Protein AF-A0ABD1U4A5-F1 (afdb_monomer_lite)

Radius of gyration: 20.74 Å; chains: 1; bounding box: 47×26×75 Å

Sequence (125 aa):
MASVTFCHPFWYKHQKVLFIAVEGIYIGQFLYYGKKATLVVGNVLPLRSIPEGAVVCNVEHHVGDRGVFARASRDYAIVISHNPNNGTSSTVRRDAPPGLKVGLIAAKRTGRLRGQAAATVAKAD

pLDDT: mean 82.84, std 13.21, range [43.53, 94.69]

Secondary structure (DSSP, 8-state):
-EEEEEE-SSSS-EEEEEEPPPTT--TTPPP-BSTT--S-TT-B--GGGSPTT-EE-SB-SSTTS---BS-STT--EE-----SSSSS-SEE-TTPPTTT--SEET-SS-S---SHHHHHHTT--

Foldseek 3Di:
DDWDWDQDPPDRDIDTDDDQDFPPDDPPDDEEEECPDDPDPRHHHPLVPDDFQDKDAQDDPDPPPRRDPRRDVVRIDGRHDDDPPDNDDQEDEQPDDPPRCDGNYPDPDDDDDDPVVVVVVVVPD

Structure (mmCIF, N/CA/C/O backbone):
data_AF-A0ABD1U4A5-F1
#
_entry.id   AF-A0ABD1U4A5-F1
#
loop_
_atom_site.group_PDB
_atom_site.id
_atom_site.type_symbol
_atom_site.label_atom_id
_atom_site.label_alt_id
_atom_site.label_comp_id
_atom_site.label_asym_id
_atom_site.label_entity_id
_atom_site.label_seq_id
_atom_site.pdbx_PDB_ins_code
_atom_site.Cartn_x
_atom_site.Cartn_y
_atom_site.Cartn_z
_atom_site.occupancy
_atom_site.B_iso_or_equiv
_atom_site.auth_seq_id
_atom_site.auth_comp_id
_atom_site.auth_asym_id
_atom_site.auth_atom_id
_atom_site.pdbx_PDB_model_num
ATOM 1 N N . MET A 1 1 ? -11.276 11.348 -0.614 1.00 85.31 1 MET A N 1
ATOM 2 C CA . MET A 1 1 ? -10.443 10.918 0.535 1.00 85.31 1 MET A CA 1
ATOM 3 C C . MET A 1 1 ? -11.296 10.076 1.469 1.00 85.31 1 MET A C 1
ATOM 5 O O . MET A 1 1 ? -12.499 10.301 1.503 1.00 85.31 1 MET A O 1
ATOM 9 N N . ALA A 1 2 ? -10.699 9.130 2.190 1.00 90.38 2 ALA A N 1
ATOM 10 C CA . ALA A 1 2 ? -11.373 8.249 3.143 1.00 90.38 2 ALA A CA 1
ATOM 11 C C . ALA A 1 2 ? -10.741 8.390 4.532 1.00 90.38 2 ALA A C 1
ATOM 13 O O . ALA A 1 2 ? -9.517 8.348 4.658 1.00 90.38 2 ALA A O 1
ATOM 14 N N . SER A 1 3 ? -11.555 8.567 5.571 1.00 92.62 3 SER A N 1
ATOM 15 C CA . SER A 1 3 ? -11.088 8.543 6.957 1.00 92.62 3 SER A CA 1
ATOM 16 C C . SER A 1 3 ? -11.148 7.111 7.483 1.00 92.62 3 SER A C 1
ATOM 18 O O . SER A 1 3 ? -12.219 6.524 7.620 1.00 92.62 3 SER A O 1
ATOM 20 N N . VAL A 1 4 ? -9.987 6.537 7.781 1.00 93.00 4 VAL A N 1
ATOM 21 C CA . VAL A 1 4 ? -9.878 5.179 8.323 1.00 93.00 4 VAL A CA 1
ATOM 22 C C . VAL A 1 4 ? -9.421 5.282 9.770 1.00 93.00 4 VAL A C 1
ATOM 24 O O . VAL A 1 4 ? -8.486 6.017 10.093 1.00 93.00 4 VAL A O 1
ATOM 27 N N . THR A 1 5 ? -10.115 4.577 10.657 1.00 94.50 5 THR A N 1
ATOM 28 C CA . THR A 1 5 ? -9.801 4.559 12.086 1.00 94.50 5 THR A CA 1
ATOM 29 C C . THR A 1 5 ? -9.140 3.233 12.429 1.00 94.50 5 THR A C 1
ATOM 31 O O . THR A 1 5 ? -9.728 2.180 12.204 1.00 94.50 5 THR A O 1
ATOM 34 N N . PHE A 1 6 ? -7.935 3.284 12.988 1.00 92.81 6 PHE A N 1
ATOM 35 C CA . PHE A 1 6 ? -7.210 2.116 13.482 1.00 92.81 6 PHE A CA 1
ATOM 36 C C . PHE A 1 6 ? -7.151 2.112 15.003 1.00 92.81 6 PHE A C 1
ATOM 38 O O . PHE A 1 6 ? -7.090 3.168 15.634 1.00 92.81 6 PHE A O 1
ATOM 45 N N . CYS A 1 7 ? -7.077 0.928 15.599 1.00 92.25 7 CYS A N 1
ATOM 46 C CA . CYS A 1 7 ? -6.635 0.789 16.982 1.00 92.25 7 CYS A CA 1
ATOM 47 C C . CYS A 1 7 ? -5.120 0.996 17.036 1.00 92.25 7 CYS A C 1
ATOM 49 O O . CYS A 1 7 ? -4.374 0.370 16.282 1.00 92.25 7 CYS A O 1
ATOM 51 N N . HIS A 1 8 ? -4.658 1.897 17.900 1.00 93.25 8 HIS A N 1
ATOM 52 C CA . HIS A 1 8 ? -3.233 2.164 18.023 1.00 93.25 8 HIS A CA 1
ATOM 53 C C . HIS A 1 8 ? -2.513 0.946 18.634 1.00 93.25 8 HIS A C 1
ATOM 55 O O . HIS A 1 8 ? -2.988 0.402 19.628 1.00 93.25 8 HIS A O 1
ATOM 61 N N . PRO A 1 9 ? -1.351 0.527 18.098 1.00 92.00 9 PRO A N 1
ATOM 62 C CA . PRO A 1 9 ? -0.729 -0.747 18.475 1.00 92.00 9 PRO A CA 1
ATOM 63 C C . PRO A 1 9 ? -0.224 -0.789 19.922 1.00 92.00 9 PRO A C 1
ATOM 65 O O . PRO A 1 9 ? -0.329 -1.815 20.580 1.00 92.00 9 PRO A O 1
ATOM 68 N N . PHE A 1 10 ? 0.330 0.321 20.418 1.00 93.25 10 PHE A N 1
ATOM 69 C CA . PHE A 1 10 ? 0.974 0.365 21.740 1.00 93.25 10 PHE A CA 1
ATOM 70 C C . PHE A 1 10 ? 0.123 0.985 22.855 1.00 93.25 10 PHE A C 1
ATOM 72 O O . PHE A 1 10 ? 0.467 0.855 24.022 1.00 93.25 10 PHE A O 1
ATOM 79 N N . TRP A 1 11 ? -0.949 1.704 22.516 1.00 94.69 11 TRP A N 1
ATOM 80 C CA . TRP A 1 11 ? -1.695 2.520 23.480 1.00 94.69 11 TRP A CA 1
ATOM 81 C C . TRP A 1 11 ? -3.189 2.351 23.239 1.00 94.69 11 TRP A C 1
ATOM 83 O O . TRP A 1 11 ? -3.606 2.228 22.089 1.00 94.69 11 TRP A O 1
ATOM 93 N N . TYR A 1 12 ? -3.998 2.426 24.296 1.00 93.88 12 TYR A N 1
ATOM 94 C CA . TYR A 1 12 ? -5.457 2.370 24.194 1.00 93.88 12 TYR A CA 1
ATOM 95 C C . TYR A 1 12 ? -6.019 3.685 23.633 1.00 93.88 12 TYR A C 1
ATOM 97 O O . TYR A 1 12 ? -6.465 4.570 24.361 1.00 93.88 12 TYR A O 1
ATOM 105 N N . LYS A 1 13 ? -5.921 3.847 22.312 1.00 94.25 13 LYS A N 1
ATOM 106 C CA . LYS A 1 13 ? -6.462 4.989 21.570 1.00 94.25 13 LYS A CA 1
ATOM 107 C C . LYS A 1 13 ? -6.811 4.591 20.140 1.00 94.25 13 LYS A C 1
ATOM 109 O O . LYS A 1 13 ? -6.172 3.722 19.549 1.00 94.25 13 LYS A O 1
ATOM 114 N N . HIS A 1 14 ? -7.786 5.283 19.565 1.00 92.88 14 HIS A N 1
ATOM 115 C CA . HIS A 1 14 ? -8.093 5.188 18.143 1.00 92.88 14 HIS A CA 1
ATOM 116 C C . HIS A 1 14 ? -7.294 6.231 17.354 1.00 92.88 14 HIS A C 1
ATOM 118 O O . HIS A 1 14 ? -7.320 7.420 17.668 1.00 92.88 14 HIS A O 1
ATOM 124 N N . GLN A 1 15 ? -6.590 5.790 16.317 1.00 93.44 15 GLN A N 1
ATOM 125 C CA . GLN A 1 15 ? -5.833 6.632 15.402 1.00 93.44 15 GLN A CA 1
ATOM 126 C C . GLN A 1 15 ? -6.614 6.807 14.100 1.00 93.44 15 GLN A C 1
ATOM 128 O O . GLN A 1 15 ? -6.813 5.853 13.353 1.00 93.44 15 GLN A O 1
ATOM 133 N N . LYS A 1 16 ? -7.038 8.039 13.815 1.00 93.69 16 LYS A N 1
ATOM 134 C CA . LYS A 1 16 ? -7.667 8.397 12.539 1.00 93.69 16 LYS A CA 1
ATOM 135 C C . LYS A 1 16 ? -6.588 8.776 11.530 1.00 93.69 16 LYS A C 1
ATOM 137 O O . LYS A 1 16 ? -5.747 9.624 11.820 1.00 93.69 16 LYS A O 1
ATOM 142 N N . VAL A 1 17 ? -6.618 8.156 10.357 1.00 92.06 17 VAL A N 1
ATOM 143 C CA . VAL A 1 17 ? -5.688 8.412 9.253 1.00 92.06 17 VAL A CA 1
ATOM 144 C C . VAL A 1 17 ? -6.492 8.680 7.984 1.00 92.06 17 VAL A C 1
ATOM 146 O O . VAL A 1 17 ? -7.536 8.070 7.752 1.00 92.06 17 VAL A O 1
ATOM 149 N N . LEU A 1 18 ? -6.019 9.629 7.179 1.00 90.81 18 LEU A N 1
ATOM 150 C CA . LEU A 1 18 ? -6.617 9.966 5.894 1.00 90.81 18 LEU A CA 1
ATOM 151 C C . LEU A 1 18 ? -5.952 9.151 4.789 1.00 90.81 18 LEU A C 1
ATOM 153 O O . LEU A 1 18 ? -4.731 9.170 4.652 1.00 90.81 18 LEU A O 1
ATOM 157 N N . PHE A 1 19 ? -6.771 8.484 3.987 1.00 90.12 19 PHE A N 1
ATOM 158 C CA . PHE A 1 19 ? -6.342 7.719 2.827 1.00 90.12 19 PHE A CA 1
ATOM 159 C C . PHE A 1 19 ? -6.932 8.273 1.541 1.00 90.12 19 PHE A C 1
ATOM 161 O O . PHE A 1 19 ? -7.944 8.990 1.519 1.00 90.12 19 PHE A O 1
ATOM 168 N N . ILE A 1 20 ? -6.294 7.890 0.440 1.00 91.31 20 ILE A N 1
ATOM 169 C CA . ILE A 1 20 ? -6.875 8.053 -0.885 1.00 91.31 20 ILE A CA 1
ATOM 170 C C . ILE A 1 20 ? -8.083 7.128 -0.978 1.00 91.31 20 ILE A C 1
ATOM 172 O O . ILE A 1 20 ? -8.027 5.967 -0.583 1.00 91.31 20 ILE A O 1
ATOM 176 N N . ALA A 1 21 ? -9.198 7.683 -1.446 1.00 90.31 21 ALA A N 1
ATOM 177 C CA . ALA A 1 21 ? -10.402 6.898 -1.641 1.00 90.31 21 ALA A CA 1
ATOM 178 C C . ALA A 1 21 ? -10.285 6.163 -2.975 1.00 90.31 21 ALA A C 1
ATOM 180 O O . ALA A 1 21 ? -10.197 6.811 -4.016 1.00 90.31 21 ALA A O 1
ATOM 181 N N . VAL A 1 22 ? -10.264 4.835 -2.918 1.00 90.56 22 VAL A N 1
ATOM 182 C CA . VAL A 1 22 ? -10.340 3.969 -4.097 1.00 90.56 22 VAL A CA 1
ATOM 183 C C . VAL A 1 22 ? -11.797 3.845 -4.519 1.00 90.56 22 VAL A C 1
ATOM 185 O O . VAL A 1 22 ? -12.699 3.9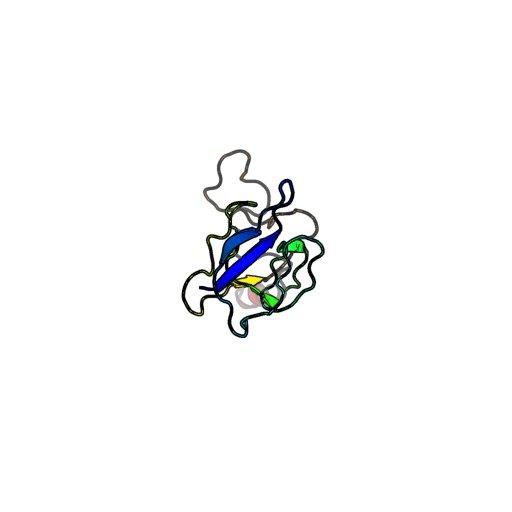18 -3.687 1.00 90.56 22 VAL A O 1
ATOM 188 N N . GLU A 1 23 ? -12.039 3.672 -5.810 1.00 90.25 23 GLU A N 1
ATOM 189 C CA . GLU A 1 23 ? -13.381 3.408 -6.314 1.00 90.25 23 GLU A CA 1
ATOM 190 C C . GLU A 1 23 ? -13.988 2.162 -5.644 1.00 90.25 23 GLU A C 1
ATOM 192 O O . GLU A 1 23 ? -13.310 1.155 -5.443 1.00 90.25 23 GLU A O 1
ATOM 197 N N . GLY A 1 24 ? -15.265 2.247 -5.268 1.00 89.00 24 GLY A N 1
ATOM 198 C CA . GLY A 1 24 ? -16.004 1.132 -4.672 1.00 89.00 24 GLY A CA 1
ATOM 199 C C . GLY A 1 24 ? -15.839 0.943 -3.161 1.00 89.00 24 GLY A C 1
ATOM 200 O O . GLY A 1 24 ? -16.501 0.066 -2.609 1.00 89.00 24 GLY A O 1
ATOM 201 N N . ILE A 1 25 ? -15.026 1.752 -2.467 1.00 93.50 25 ILE A N 1
ATOM 202 C CA . ILE A 1 25 ? -14.999 1.717 -0.995 1.00 93.50 25 ILE A CA 1
ATOM 203 C C . ILE A 1 25 ? -16.245 2.384 -0.403 1.00 93.50 25 ILE A C 1
ATOM 205 O O . ILE A 1 25 ? -16.724 3.397 -0.919 1.00 93.50 25 ILE A O 1
ATOM 209 N N . TYR A 1 26 ? -16.737 1.859 0.717 1.00 93.56 26 TYR A N 1
ATOM 210 C CA . TYR A 1 26 ? -17.920 2.387 1.401 1.00 93.56 26 TYR A CA 1
ATOM 211 C C . TYR A 1 26 ? -17.694 2.574 2.908 1.00 93.56 26 TYR A C 1
ATOM 213 O O . TYR A 1 26 ? -16.760 2.041 3.509 1.00 93.56 26 TYR A O 1
ATOM 221 N N . ILE A 1 27 ? -18.554 3.378 3.535 1.00 94.69 27 ILE A N 1
ATOM 222 C CA . ILE A 1 27 ? -18.468 3.688 4.967 1.00 94.69 27 ILE A CA 1
ATOM 223 C C . ILE A 1 27 ? -18.796 2.434 5.784 1.00 94.69 27 ILE A C 1
ATOM 225 O O . ILE A 1 27 ? -19.795 1.767 5.535 1.00 94.69 27 ILE A O 1
ATOM 229 N N . GLY A 1 28 ? -17.964 2.131 6.782 1.00 91.69 28 GLY A N 1
ATOM 230 C CA . GLY A 1 28 ? -18.103 0.931 7.614 1.00 91.69 28 GLY A CA 1
ATOM 231 C C . GLY A 1 28 ? -17.429 -0.315 7.032 1.00 91.69 28 GLY A C 1
ATOM 232 O O . GLY A 1 28 ? -17.423 -1.355 7.685 1.00 91.69 28 GLY A O 1
ATOM 233 N N . GLN A 1 29 ? -16.824 -0.224 5.844 1.00 92.38 29 GLN A N 1
ATOM 234 C CA . GLN A 1 29 ? -15.976 -1.285 5.313 1.00 92.38 29 GLN A CA 1
ATOM 235 C C . GLN A 1 29 ? -14.696 -1.430 6.151 1.00 92.38 29 GLN A C 1
ATOM 237 O O . GLN A 1 29 ? -14.034 -0.442 6.481 1.00 92.38 29 GLN A O 1
ATOM 242 N N . PHE A 1 30 ? -14.312 -2.669 6.460 1.00 91.88 30 PHE A N 1
ATOM 243 C CA . PHE A 1 30 ? -13.036 -2.967 7.106 1.00 91.88 30 PHE A CA 1
ATOM 244 C C . PHE A 1 30 ? -11.918 -3.046 6.064 1.00 91.88 30 PHE A C 1
ATOM 246 O O . PHE A 1 30 ? -11.965 -3.880 5.162 1.00 91.88 30 PHE A O 1
ATOM 253 N N . LEU A 1 31 ? -10.914 -2.177 6.202 1.00 92.88 31 LEU A N 1
ATOM 254 C CA . LEU A 1 31 ? -9.709 -2.181 5.373 1.00 92.88 31 LEU A CA 1
ATOM 255 C C . LEU A 1 31 ? -8.543 -2.777 6.162 1.00 92.88 31 LEU A C 1
ATOM 257 O O . LEU A 1 31 ? -8.298 -2.409 7.314 1.00 92.88 31 LEU A O 1
ATOM 261 N N . TYR A 1 32 ? -7.787 -3.653 5.510 1.00 92.94 32 TYR A N 1
ATOM 262 C CA . TYR A 1 32 ? -6.637 -4.334 6.092 1.00 92.94 32 TYR A CA 1
ATOM 263 C C . TYR A 1 32 ? -5.330 -3.848 5.472 1.00 92.94 32 TYR A C 1
ATOM 265 O O . TYR A 1 32 ? -5.231 -3.628 4.264 1.00 92.94 32 TYR A O 1
ATOM 273 N N . TYR A 1 33 ? -4.313 -3.717 6.323 1.00 90.56 33 TYR A N 1
ATOM 274 C CA . TYR A 1 33 ? -2.998 -3.198 5.966 1.00 90.56 33 TYR A CA 1
ATOM 275 C C . TYR A 1 33 ? -1.923 -4.203 6.365 1.00 90.56 33 TYR A C 1
ATOM 277 O O . TYR A 1 33 ? -1.873 -4.657 7.510 1.00 90.56 33 TYR A O 1
ATOM 285 N N . GLY A 1 34 ? -1.035 -4.521 5.427 1.00 90.50 34 GLY A N 1
ATOM 286 C CA . GLY A 1 34 ? 0.176 -5.293 5.683 1.00 90.50 34 GLY A CA 1
ATOM 287 C C . GLY A 1 34 ? 0.292 -6.573 4.863 1.00 90.50 34 GLY A C 1
ATOM 288 O O . GLY A 1 34 ? -0.539 -6.908 4.027 1.00 90.50 34 GLY A O 1
ATOM 289 N N . LYS A 1 35 ? 1.368 -7.324 5.119 1.00 89.38 35 LYS A N 1
ATOM 290 C CA . LYS A 1 35 ? 1.775 -8.487 4.308 1.00 89.38 35 LYS A CA 1
ATOM 291 C C . LYS A 1 35 ? 0.755 -9.634 4.278 1.00 89.38 35 LYS A C 1
ATOM 293 O O . LYS A 1 35 ? 0.768 -10.424 3.345 1.00 89.38 35 LYS A O 1
ATOM 298 N N . LYS A 1 36 ? -0.077 -9.754 5.316 1.00 91.88 36 LYS A N 1
ATOM 299 C CA . LYS A 1 36 ? -1.093 -10.811 5.457 1.00 91.88 36 LYS A CA 1
ATOM 300 C C . LYS A 1 36 ? -2.507 -10.339 5.107 1.00 91.88 36 LYS A C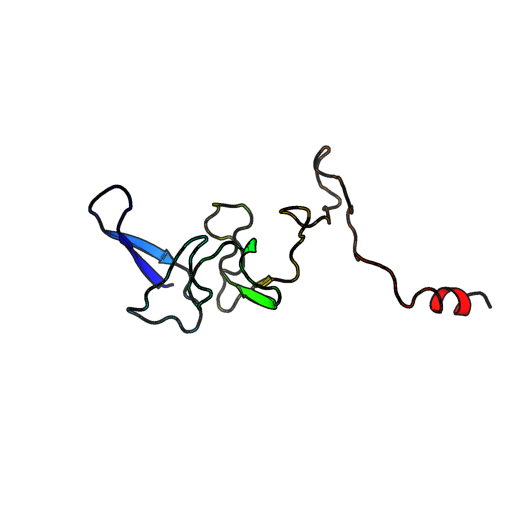 1
ATOM 302 O O . LYS A 1 36 ? -3.451 -11.092 5.318 1.00 91.88 36 LYS A O 1
ATOM 307 N N . ALA A 1 37 ? -2.668 -9.099 4.647 1.00 93.19 37 ALA A N 1
ATOM 308 C CA . ALA A 1 37 ? -3.972 -8.632 4.205 1.00 93.19 37 ALA A CA 1
ATOM 309 C C . ALA A 1 37 ? -4.431 -9.449 2.988 1.00 93.19 37 ALA A C 1
ATOM 311 O O . ALA A 1 37 ? -3.619 -9.955 2.214 1.00 93.19 37 ALA A O 1
ATOM 312 N N . THR A 1 38 ? -5.741 -9.615 2.845 1.00 93.50 38 THR A N 1
ATOM 313 C CA . THR A 1 38 ? -6.334 -10.270 1.680 1.00 93.50 38 THR A CA 1
ATOM 314 C C . THR A 1 38 ? -6.364 -9.304 0.501 1.00 93.50 38 THR A C 1
ATOM 316 O O . THR A 1 38 ? -6.476 -8.090 0.686 1.00 93.50 38 THR A O 1
ATOM 319 N N . LEU A 1 39 ? -6.262 -9.825 -0.723 1.00 91.44 39 LEU A N 1
ATOM 320 C CA . LEU A 1 39 ? -6.353 -9.002 -1.926 1.00 91.44 39 LEU A CA 1
ATOM 321 C C . LEU A 1 39 ? -7.821 -8.636 -2.183 1.00 91.44 39 LEU A C 1
ATOM 323 O O . LEU A 1 39 ? -8.572 -9.397 -2.782 1.00 91.44 39 LEU A O 1
ATOM 327 N N . VAL A 1 40 ? -8.226 -7.481 -1.661 1.00 93.25 40 VAL A N 1
ATOM 328 C CA . VAL A 1 40 ? -9.567 -6.899 -1.790 1.00 93.25 40 VAL A CA 1
ATOM 329 C C . VAL A 1 40 ? -9.408 -5.411 -2.084 1.00 93.25 40 VAL A C 1
ATOM 331 O O . VAL A 1 40 ? -8.441 -4.787 -1.642 1.00 93.25 40 VAL A O 1
ATOM 334 N N . VAL A 1 41 ? -10.354 -4.836 -2.825 1.00 91.56 41 VAL A N 1
ATOM 335 C CA . VAL A 1 41 ? -10.371 -3.402 -3.140 1.00 91.56 41 VAL A CA 1
ATOM 336 C C . VAL A 1 41 ? -10.341 -2.575 -1.850 1.00 91.56 41 VAL A C 1
ATOM 338 O O . VAL A 1 41 ? -11.167 -2.762 -0.958 1.00 91.56 41 VAL A O 1
ATOM 341 N N . GLY A 1 42 ? -9.366 -1.668 -1.758 1.00 91.69 42 GLY A N 1
ATOM 342 C CA . GLY A 1 42 ? -9.134 -0.807 -0.595 1.00 91.69 42 GLY A CA 1
ATOM 343 C C . GLY A 1 42 ? -8.102 -1.336 0.408 1.00 91.69 42 GLY A C 1
ATOM 344 O O . GLY A 1 42 ? -7.577 -0.546 1.191 1.00 91.69 42 GLY A O 1
ATOM 345 N N . ASN A 1 43 ? -7.750 -2.626 0.375 1.00 94.12 43 ASN A N 1
ATOM 346 C CA . ASN A 1 43 ? -6.676 -3.149 1.222 1.00 94.12 43 ASN A CA 1
ATOM 347 C C . ASN A 1 43 ? -5.300 -2.705 0.716 1.00 94.12 43 ASN A C 1
ATOM 349 O O . ASN A 1 43 ? -5.081 -2.529 -0.483 1.00 94.12 43 ASN A O 1
ATOM 353 N N . VAL A 1 44 ? -4.346 -2.583 1.639 1.00 93.06 44 VAL A N 1
ATOM 354 C CA . VAL A 1 44 ? -2.971 -2.179 1.325 1.00 93.06 44 VAL A CA 1
ATOM 355 C C . VAL A 1 44 ? -2.014 -3.326 1.604 1.00 93.06 44 VAL A C 1
ATOM 357 O O . VAL A 1 44 ? -1.852 -3.775 2.742 1.00 93.06 44 VAL A O 1
ATOM 360 N N . LEU A 1 45 ? -1.360 -3.783 0.540 1.00 92.69 45 LEU A N 1
ATOM 361 C CA . LEU A 1 45 ? -0.442 -4.915 0.527 1.00 92.69 45 LEU A CA 1
ATOM 362 C C . LEU A 1 45 ? 0.892 -4.501 -0.110 1.00 92.69 45 LEU A C 1
ATOM 364 O O . LEU A 1 45 ? 0.913 -3.594 -0.944 1.00 92.69 45 LEU A O 1
ATOM 368 N N . PRO A 1 46 ? 2.013 -5.165 0.224 1.00 91.75 46 PRO A N 1
ATOM 369 C CA . PRO A 1 46 ? 3.263 -4.953 -0.496 1.00 91.75 46 PRO A CA 1
ATOM 370 C C . PRO A 1 46 ? 3.132 -5.417 -1.954 1.00 91.75 46 PRO A C 1
ATOM 372 O O . PRO A 1 46 ? 2.567 -6.477 -2.217 1.00 91.75 46 PRO A O 1
ATOM 375 N N . LEU A 1 47 ? 3.737 -4.683 -2.895 1.00 89.25 47 LEU A N 1
ATOM 376 C CA . LEU A 1 47 ? 3.660 -5.004 -4.330 1.00 89.25 47 LEU A CA 1
ATOM 377 C C . LEU A 1 47 ? 4.075 -6.448 -4.640 1.00 89.25 47 LEU A C 1
ATOM 379 O O . LEU A 1 47 ? 3.436 -7.102 -5.446 1.00 89.25 47 LEU A O 1
ATOM 383 N N . ARG A 1 48 ? 5.066 -6.994 -3.921 1.00 87.38 48 ARG A N 1
ATOM 384 C CA . ARG A 1 48 ? 5.528 -8.383 -4.088 1.00 87.38 48 ARG A CA 1
ATOM 385 C C . ARG A 1 48 ? 4.413 -9.435 -3.965 1.00 87.38 48 ARG A C 1
ATOM 387 O O . ARG A 1 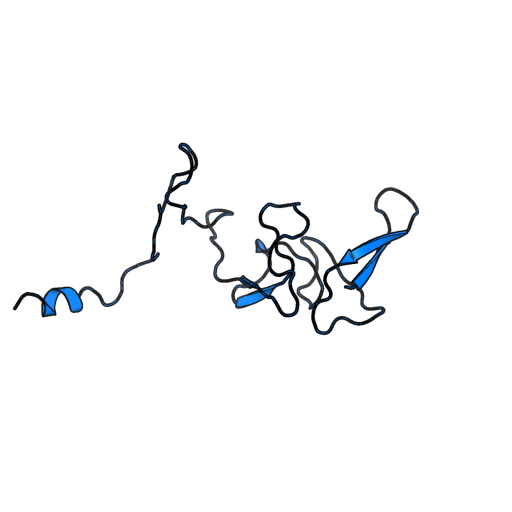48 ? 4.541 -10.494 -4.571 1.00 87.38 48 ARG A O 1
ATOM 394 N N . SER A 1 49 ? 3.377 -9.196 -3.157 1.00 88.44 49 SER A N 1
ATOM 395 C CA . SER A 1 49 ? 2.268 -10.148 -2.972 1.00 88.44 49 SER A CA 1
ATOM 396 C C . SER A 1 49 ? 1.090 -9.918 -3.920 1.00 88.44 49 SER A C 1
ATOM 398 O O . SER A 1 49 ? 0.138 -10.691 -3.884 1.00 88.44 49 SER A O 1
ATOM 400 N N . ILE A 1 50 ? 1.120 -8.858 -4.726 1.00 91.44 50 ILE A N 1
ATOM 401 C CA . ILE A 1 50 ? 0.053 -8.516 -5.669 1.00 91.44 50 ILE A CA 1
ATOM 402 C C . ILE A 1 50 ? 0.351 -9.208 -7.011 1.00 91.44 50 ILE A C 1
ATOM 404 O O . ILE A 1 50 ? 1.489 -9.162 -7.461 1.00 91.44 50 ILE A O 1
ATOM 408 N N . PRO A 1 51 ? -0.610 -9.877 -7.665 1.00 91.25 51 PRO A N 1
ATOM 409 C CA . PRO A 1 51 ? -0.364 -10.519 -8.949 1.00 91.25 51 PRO A CA 1
ATOM 410 C C . PRO A 1 51 ? -0.119 -9.489 -10.060 1.00 91.25 51 PRO A C 1
ATOM 412 O O . PRO A 1 51 ? -0.618 -8.362 -10.024 1.00 91.25 51 PRO A O 1
ATOM 415 N N . GLU A 1 52 ? 0.626 -9.905 -11.080 1.00 88.12 52 GLU A N 1
ATOM 416 C CA . GLU A 1 52 ? 0.804 -9.136 -12.312 1.00 88.12 52 GLU A CA 1
ATOM 417 C C . GLU A 1 52 ? -0.556 -8.889 -12.990 1.00 88.12 52 GLU A C 1
ATOM 419 O O . GLU A 1 52 ? -1.466 -9.716 -12.925 1.00 88.12 52 GLU A O 1
ATOM 424 N N . GLY A 1 53 ? -0.719 -7.723 -13.610 1.00 88.69 53 GLY A N 1
ATOM 425 C CA . GLY A 1 53 ? -1.975 -7.247 -14.190 1.00 88.69 53 GLY A CA 1
ATOM 426 C C . GLY A 1 53 ? -2.928 -6.575 -13.197 1.00 88.69 53 GLY A C 1
ATOM 427 O O . GLY A 1 53 ? -3.905 -5.965 -13.626 1.00 88.69 53 GLY A O 1
ATOM 428 N N . ALA A 1 54 ? -2.657 -6.628 -11.889 1.00 91.25 54 ALA A N 1
ATOM 429 C CA . ALA A 1 54 ? -3.494 -5.955 -10.903 1.00 91.25 54 ALA A CA 1
ATOM 430 C C . ALA A 1 54 ? -3.381 -4.426 -10.993 1.00 91.25 54 ALA A C 1
ATOM 432 O O . ALA A 1 54 ? -2.296 -3.865 -11.182 1.00 91.25 54 ALA A O 1
ATOM 433 N N . VAL A 1 55 ? -4.520 -3.767 -10.786 1.00 92.69 55 VAL A N 1
ATOM 434 C CA . VAL A 1 55 ? -4.636 -2.312 -10.697 1.00 92.69 55 VAL A CA 1
ATOM 435 C C . VAL A 1 55 ? -4.418 -1.884 -9.248 1.00 92.69 55 VAL A C 1
ATOM 437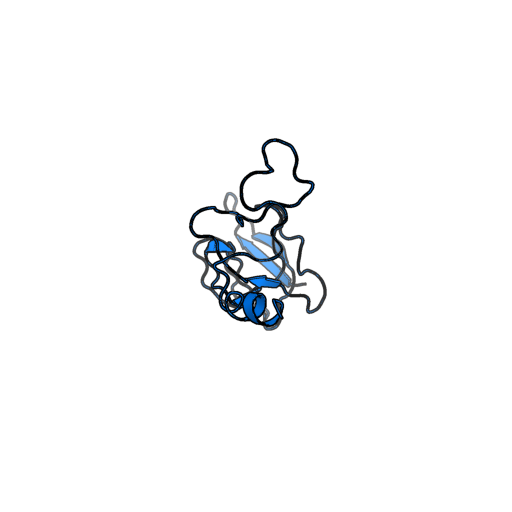 O O . VAL A 1 55 ? -5.060 -2.402 -8.334 1.00 92.69 55 VAL A O 1
ATOM 440 N N . VAL A 1 56 ? -3.505 -0.942 -9.039 1.00 93.81 56 VAL A N 1
ATOM 441 C CA . VAL A 1 56 ? -3.105 -0.444 -7.719 1.00 93.81 56 VAL A CA 1
ATOM 442 C C . VAL A 1 56 ? -3.086 1.085 -7.694 1.00 93.81 56 VAL A C 1
ATOM 444 O O . VAL A 1 56 ? -2.943 1.745 -8.722 1.00 93.81 56 VAL A O 1
ATOM 447 N N . CYS A 1 57 ? -3.211 1.659 -6.502 1.00 93.44 57 CYS A N 1
ATOM 448 C CA . CYS A 1 57 ? -3.199 3.103 -6.263 1.00 93.44 57 CYS A CA 1
ATOM 449 C C . CYS A 1 57 ? -2.291 3.450 -5.079 1.00 93.44 57 CYS A C 1
ATOM 451 O O . CYS A 1 57 ? -1.967 2.576 -4.273 1.00 93.44 57 CYS A O 1
ATOM 453 N N . ASN A 1 58 ? -1.940 4.731 -4.935 1.00 93.25 58 ASN A N 1
ATOM 454 C CA . ASN A 1 58 ? -1.116 5.237 -3.832 1.00 93.25 58 ASN A CA 1
ATOM 455 C C . ASN A 1 58 ? 0.190 4.439 -3.627 1.00 93.25 58 ASN A C 1
ATOM 457 O O . ASN A 1 58 ? 0.523 4.038 -2.511 1.00 93.25 58 ASN A O 1
ATOM 461 N N . VAL A 1 59 ? 0.903 4.163 -4.721 1.00 92.44 59 VAL A N 1
ATOM 462 C CA . VAL A 1 59 ? 2.087 3.292 -4.716 1.00 92.44 59 VAL A CA 1
ATOM 463 C C . VAL A 1 59 ? 3.298 4.022 -4.133 1.00 92.44 59 VAL A C 1
ATOM 465 O O . VAL A 1 59 ? 3.550 5.188 -4.451 1.00 92.44 59 VAL A O 1
ATOM 468 N N . GLU A 1 60 ? 4.059 3.316 -3.300 1.00 91.38 60 GLU A N 1
ATOM 469 C CA . GLU A 1 60 ? 5.310 3.798 -2.713 1.00 91.38 60 GLU A CA 1
ATOM 470 C C . GLU A 1 60 ? 6.460 3.744 -3.733 1.00 91.38 60 GLU A C 1
ATOM 472 O O . GLU A 1 60 ? 6.655 2.726 -4.403 1.00 91.38 60 GLU A O 1
ATOM 477 N N . HIS A 1 61 ? 7.231 4.826 -3.865 1.00 84.25 61 HIS A N 1
ATOM 478 C CA . HIS A 1 61 ? 8.475 4.822 -4.644 1.00 84.25 61 HIS A CA 1
ATOM 479 C C . HIS A 1 61 ? 9.600 4.150 -3.858 1.00 84.25 61 HIS A C 1
ATOM 481 O O . HIS A 1 61 ? 10.347 3.335 -4.400 1.00 84.25 61 HIS A O 1
ATOM 487 N N . HIS A 1 62 ? 9.685 4.469 -2.567 1.00 86.19 62 HIS A N 1
ATOM 488 C CA . HIS A 1 62 ? 10.539 3.790 -1.605 1.00 86.19 62 HIS A CA 1
ATOM 489 C C . HIS A 1 62 ? 9.690 3.253 -0.462 1.00 86.19 62 HIS A C 1
ATOM 491 O O . HIS A 1 62 ? 8.760 3.911 -0.006 1.00 86.19 62 HIS A O 1
ATOM 497 N N . VAL A 1 63 ? 10.055 2.073 0.035 1.00 86.62 63 VAL A N 1
ATOM 498 C CA . VAL A 1 63 ? 9.338 1.425 1.135 1.00 86.62 63 VAL A CA 1
ATOM 499 C C . VAL A 1 63 ? 9.250 2.370 2.338 1.00 86.62 63 VAL A C 1
ATOM 501 O O . VAL A 1 63 ? 10.278 2.785 2.877 1.00 86.62 63 VAL A O 1
ATOM 504 N N . GLY A 1 64 ? 8.026 2.682 2.766 1.00 86.88 64 GLY A N 1
ATOM 505 C CA . GLY A 1 64 ? 7.735 3.541 3.915 1.00 86.88 64 GLY A CA 1
ATOM 506 C C . GLY A 1 64 ? 7.464 5.015 3.595 1.00 86.88 64 GLY A C 1
ATOM 507 O O . GLY A 1 64 ? 7.256 5.795 4.528 1.00 86.88 64 GLY A O 1
ATOM 508 N N . ASP A 1 65 ? 7.426 5.415 2.321 1.00 87.00 65 ASP A N 1
ATOM 509 C CA . ASP A 1 65 ? 7.108 6.795 1.921 1.00 87.00 65 ASP A CA 1
ATOM 510 C C . ASP A 1 65 ? 5.603 7.147 1.973 1.00 87.00 65 ASP A C 1
ATOM 512 O O . ASP A 1 65 ? 5.235 8.301 1.742 1.00 87.00 65 ASP A O 1
ATOM 516 N N . ARG A 1 66 ? 4.736 6.190 2.348 1.00 86.94 66 ARG A N 1
ATOM 517 C CA . ARG A 1 66 ? 3.273 6.339 2.511 1.00 86.94 66 ARG A CA 1
ATOM 518 C C . ARG A 1 66 ? 2.507 6.640 1.215 1.00 86.94 66 ARG A C 1
ATOM 520 O O . ARG A 1 66 ? 1.323 6.994 1.275 1.00 86.94 66 ARG A O 1
ATOM 527 N N . GLY A 1 67 ? 3.145 6.450 0.065 1.00 88.31 67 GLY A N 1
ATOM 528 C CA . GLY A 1 67 ? 2.532 6.554 -1.253 1.00 88.31 67 GLY A CA 1
ATOM 529 C C . GLY A 1 67 ? 2.827 7.884 -1.942 1.00 88.31 67 GLY A C 1
ATOM 530 O O . GLY A 1 67 ? 2.517 8.972 -1.441 1.00 88.31 67 GLY A O 1
ATOM 531 N N . VAL A 1 68 ? 3.402 7.786 -3.141 1.00 90.44 68 VAL A N 1
ATOM 532 C CA . VAL A 1 68 ? 3.839 8.927 -3.961 1.00 90.44 68 VAL A CA 1
ATOM 533 C C . VAL A 1 68 ? 3.160 8.918 -5.331 1.00 90.44 68 VAL A C 1
ATOM 535 O O . VAL A 1 68 ? 2.761 9.980 -5.817 1.00 90.44 68 VAL A O 1
ATOM 538 N N . PHE A 1 69 ? 2.971 7.741 -5.931 1.00 91.69 69 PHE A N 1
ATOM 539 C CA . PHE A 1 69 ? 2.394 7.578 -7.270 1.00 91.69 69 PHE A CA 1
ATOM 540 C C . PHE A 1 69 ? 0.904 7.226 -7.245 1.00 91.69 69 PHE A C 1
ATOM 542 O O . PHE A 1 69 ? 0.398 6.733 -6.238 1.00 91.69 69 PHE A O 1
ATOM 549 N N . ALA A 1 70 ? 0.218 7.424 -8.378 1.00 92.25 70 ALA A N 1
ATOM 550 C CA . ALA A 1 70 ? -1.196 7.083 -8.558 1.00 92.25 70 ALA A CA 1
ATOM 551 C C . ALA A 1 70 ? -2.092 7.678 -7.452 1.00 92.25 70 ALA A C 1
ATOM 553 O O . ALA A 1 70 ? -2.819 6.958 -6.763 1.00 92.25 70 ALA A O 1
ATOM 554 N N . ARG A 1 71 ? -1.956 8.996 -7.221 1.00 91.19 71 ARG A N 1
ATOM 555 C CA . ARG A 1 71 ? -2.683 9.740 -6.169 1.00 91.19 71 ARG A CA 1
ATOM 556 C C . ARG A 1 71 ? -3.765 10.678 -6.699 1.00 91.19 71 ARG A C 1
ATOM 558 O O . ARG A 1 71 ? -4.609 11.128 -5.924 1.00 91.19 71 ARG A O 1
ATOM 565 N N . ALA A 1 72 ? -3.708 11.023 -7.982 1.00 89.94 72 ALA A N 1
ATOM 566 C CA . ALA A 1 72 ? -4.693 11.901 -8.595 1.00 89.94 72 ALA A CA 1
ATOM 567 C C . ALA A 1 72 ? -6.035 11.175 -8.794 1.00 89.94 72 ALA A C 1
ATOM 569 O O . ALA A 1 72 ? -6.133 9.953 -8.692 1.00 89.94 72 ALA A O 1
ATOM 570 N N . SER A 1 73 ? -7.093 11.944 -9.057 1.00 87.69 73 SER A N 1
ATOM 571 C CA . SER A 1 73 ? -8.422 11.379 -9.300 1.00 87.69 73 SER A CA 1
ATOM 572 C C . SER A 1 73 ? -8.389 10.427 -10.497 1.00 87.69 73 SER A C 1
ATOM 574 O O . SER A 1 73 ? -7.946 10.818 -11.575 1.00 87.69 73 SER A O 1
ATOM 576 N N . ARG A 1 74 ? -8.884 9.197 -10.299 1.00 87.31 74 ARG A N 1
ATOM 577 C CA . ARG A 1 74 ? -8.920 8.106 -11.297 1.00 87.31 74 ARG A CA 1
ATOM 578 C C . ARG A 1 74 ? -7.550 7.642 -11.801 1.00 87.31 74 ARG A C 1
ATOM 580 O O . ARG A 1 74 ? -7.489 6.883 -12.763 1.00 87.31 74 ARG A O 1
ATOM 587 N N . ASP A 1 75 ? -6.473 8.088 -11.169 1.00 91.06 75 ASP A N 1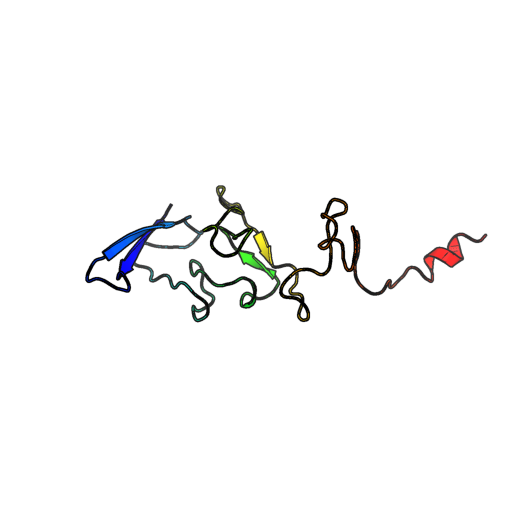
ATOM 588 C CA . ASP A 1 75 ? -5.128 7.661 -11.518 1.00 91.06 75 ASP A CA 1
ATOM 589 C C . ASP A 1 75 ? -4.864 6.261 -10.957 1.00 91.06 75 ASP A C 1
ATOM 591 O O . ASP A 1 75 ? -5.280 5.932 -9.842 1.00 91.06 75 ASP A O 1
ATOM 595 N N . TYR A 1 76 ? -4.185 5.427 -11.737 1.00 92.12 76 TYR A N 1
ATOM 596 C CA . TYR A 1 76 ? -3.904 4.048 -11.369 1.00 92.12 76 TYR A CA 1
ATOM 597 C C . TYR A 1 76 ? -2.560 3.599 -11.930 1.00 92.12 76 TYR A C 1
ATOM 599 O O . TYR A 1 76 ? -2.085 4.075 -12.959 1.00 92.12 76 TYR A O 1
ATOM 607 N N . ALA A 1 77 ? -1.949 2.640 -11.250 1.00 91.69 77 ALA A N 1
ATOM 608 C CA . ALA A 1 77 ? -0.781 1.931 -11.736 1.00 91.69 77 ALA A CA 1
ATOM 609 C C . ALA A 1 77 ? -1.139 0.462 -11.968 1.00 91.69 77 ALA A C 1
ATOM 611 O O . ALA A 1 77 ? -2.004 -0.097 -11.296 1.00 91.69 77 ALA A O 1
ATOM 612 N N . ILE A 1 78 ? -0.465 -0.161 -12.930 1.00 91.69 78 ILE A N 1
ATOM 613 C CA . ILE A 1 78 ? -0.593 -1.592 -13.205 1.00 91.69 78 ILE A CA 1
ATOM 614 C C . ILE A 1 78 ? 0.713 -2.270 -12.816 1.00 91.69 78 ILE A C 1
ATOM 616 O O . ILE A 1 78 ? 1.800 -1.816 -13.186 1.00 91.69 78 ILE A O 1
ATOM 620 N N . VAL A 1 79 ? 0.606 -3.380 -12.093 1.00 89.56 79 VAL A N 1
ATOM 621 C CA . VAL A 1 79 ? 1.749 -4.251 -11.816 1.00 89.56 79 VAL A CA 1
ATOM 622 C C . VAL A 1 79 ? 2.084 -5.029 -13.088 1.00 89.56 79 VAL A C 1
ATOM 624 O O . VAL A 1 79 ? 1.331 -5.903 -13.490 1.00 89.56 79 VAL A O 1
ATOM 627 N N . ILE A 1 80 ? 3.192 -4.704 -13.754 1.00 88.31 80 ILE A N 1
ATOM 628 C CA . ILE A 1 80 ? 3.533 -5.324 -15.048 1.00 88.31 80 ILE A CA 1
ATOM 629 C C . ILE A 1 80 ? 4.224 -6.675 -14.861 1.00 88.31 80 ILE A C 1
ATOM 631 O O . ILE A 1 80 ? 3.829 -7.655 -15.476 1.00 88.31 80 ILE A O 1
ATOM 635 N N . SER A 1 81 ? 5.287 -6.712 -14.058 1.00 85.12 81 SER A N 1
ATOM 636 C CA . SER A 1 81 ? 6.113 -7.909 -13.906 1.00 85.12 81 SER A CA 1
ATOM 637 C C . SER A 1 81 ? 6.867 -7.912 -12.588 1.00 85.12 81 SER A C 1
ATOM 639 O O . SER A 1 81 ? 7.397 -6.871 -12.178 1.00 85.12 81 SER A O 1
ATOM 641 N N . HIS A 1 82 ? 7.007 -9.083 -11.981 1.00 82.44 82 HIS A N 1
ATOM 642 C CA . HIS A 1 82 ? 7.838 -9.308 -10.807 1.00 82.44 82 HIS A CA 1
ATOM 643 C C . HIS A 1 82 ? 9.162 -9.962 -11.199 1.00 82.44 82 HIS A C 1
ATOM 645 O O . HIS A 1 82 ? 9.199 -10.960 -11.911 1.00 82.44 82 HIS A O 1
ATOM 651 N N . ASN A 1 83 ? 10.274 -9.420 -10.702 1.00 80.94 83 ASN A N 1
ATOM 652 C CA . ASN A 1 83 ? 11.568 -10.075 -10.843 1.00 80.94 83 ASN A CA 1
ATOM 653 C C . ASN A 1 83 ? 11.747 -11.087 -9.693 1.00 80.94 83 ASN A C 1
ATOM 655 O O . ASN A 1 83 ? 11.772 -10.673 -8.534 1.00 80.94 83 ASN A O 1
ATOM 659 N N . PRO A 1 84 ? 11.867 -12.398 -9.968 1.00 69.56 84 PRO A N 1
ATOM 660 C CA . PRO A 1 84 ? 12.008 -13.407 -8.919 1.00 69.56 84 PRO A CA 1
ATOM 661 C C . PRO A 1 84 ? 13.392 -13.395 -8.252 1.00 69.56 84 PRO A C 1
ATOM 663 O O . PRO A 1 84 ? 13.504 -13.803 -7.098 1.00 69.56 84 PRO A O 1
ATOM 666 N N . ASN A 1 85 ? 14.430 -12.912 -8.949 1.00 64.31 85 ASN A N 1
ATOM 667 C CA . ASN A 1 85 ? 15.821 -13.016 -8.492 1.00 64.31 85 ASN A CA 1
ATOM 668 C C . ASN A 1 85 ? 16.304 -11.786 -7.717 1.00 64.31 85 ASN A C 1
ATOM 670 O O . ASN A 1 85 ? 17.150 -11.916 -6.840 1.00 64.31 85 ASN A O 1
ATOM 674 N N . ASN A 1 86 ? 15.727 -10.612 -7.981 1.00 57.06 86 ASN A N 1
ATOM 675 C CA . ASN A 1 86 ? 16.011 -9.393 -7.234 1.00 57.06 86 ASN A CA 1
ATOM 676 C C . ASN A 1 86 ? 14.686 -8.774 -6.793 1.00 57.06 86 ASN A C 1
ATOM 678 O O . ASN A 1 86 ? 13.774 -8.636 -7.601 1.00 57.06 86 ASN A O 1
ATOM 682 N N . GLY A 1 87 ? 14.614 -8.274 -5.557 1.00 55.00 87 GLY A N 1
ATOM 683 C CA . GLY A 1 87 ? 13.517 -7.409 -5.091 1.00 55.00 87 GLY A CA 1
ATOM 684 C C . GLY A 1 87 ? 13.393 -6.068 -5.841 1.00 55.00 87 GLY A C 1
ATOM 685 O O . GLY A 1 87 ? 12.688 -5.179 -5.376 1.00 55.00 87 GLY A O 1
ATOM 686 N N . THR A 1 88 ? 14.073 -5.929 -6.985 1.00 56.34 88 THR A N 1
ATOM 687 C CA . THR A 1 88 ? 14.146 -4.755 -7.853 1.00 56.34 88 THR A CA 1
ATOM 688 C C . THR A 1 88 ? 14.242 -5.217 -9.313 1.00 56.34 88 THR A C 1
ATOM 690 O O . THR A 1 88 ? 14.850 -6.248 -9.619 1.00 56.34 88 THR A O 1
ATOM 693 N N . SER A 1 89 ? 13.662 -4.455 -10.245 1.00 58.28 89 SER A N 1
ATOM 694 C CA . SER A 1 89 ? 13.819 -4.718 -11.683 1.00 58.28 89 SER A CA 1
ATOM 695 C C . SER A 1 89 ? 15.305 -4.726 -12.069 1.00 58.28 89 SER A C 1
ATOM 697 O O . SER A 1 89 ? 16.057 -3.847 -11.656 1.00 58.28 89 SER A O 1
ATOM 699 N N . SER A 1 90 ? 15.743 -5.699 -12.876 1.00 62.12 90 SER A N 1
ATOM 700 C CA . SER A 1 90 ? 17.135 -5.808 -13.350 1.00 62.12 90 SER A CA 1
ATOM 701 C C . SER A 1 90 ? 17.521 -4.736 -14.381 1.00 62.12 90 SER A C 1
ATOM 703 O O . SER A 1 90 ? 18.661 -4.713 -14.849 1.00 62.12 90 SER A O 1
ATOM 705 N N . THR A 1 91 ? 16.572 -3.880 -14.773 1.00 64.12 91 THR A N 1
ATOM 706 C CA . THR A 1 91 ? 16.779 -2.743 -15.673 1.00 64.12 91 THR A CA 1
ATOM 707 C C . THR A 1 91 ? 17.200 -1.507 -14.886 1.00 64.12 91 THR A C 1
ATOM 709 O O . THR A 1 91 ? 16.432 -1.006 -14.063 1.00 64.12 91 THR A O 1
ATOM 712 N N . VAL A 1 92 ? 18.383 -0.971 -15.177 1.00 74.31 92 VAL A N 1
ATOM 713 C CA . VAL A 1 92 ? 18.940 0.195 -14.476 1.00 74.31 92 VAL A CA 1
ATOM 714 C C . VAL A 1 92 ? 18.918 1.430 -15.375 1.00 74.31 92 VAL A C 1
ATOM 716 O O . VAL A 1 92 ? 19.157 1.335 -16.577 1.00 74.31 92 VAL A O 1
ATOM 719 N N . ARG A 1 93 ? 18.629 2.612 -14.815 1.00 73.94 93 ARG A N 1
ATOM 720 C CA . ARG A 1 93 ? 18.653 3.885 -15.561 1.00 73.94 93 ARG A CA 1
ATOM 721 C C . ARG A 1 93 ? 20.068 4.229 -16.046 1.00 73.94 93 ARG A C 1
ATOM 723 O O . ARG A 1 93 ? 21.053 3.913 -15.383 1.00 73.94 93 ARG A O 1
ATOM 730 N N . ARG A 1 94 ? 20.169 4.924 -17.189 1.00 79.44 94 ARG A N 1
ATOM 731 C CA . ARG A 1 94 ? 21.457 5.344 -17.782 1.00 79.44 94 ARG A CA 1
ATOM 732 C C . ARG A 1 94 ? 22.287 6.209 -16.826 1.00 79.44 94 ARG A C 1
ATOM 734 O O . ARG A 1 94 ? 23.508 6.056 -16.773 1.00 79.44 94 ARG A O 1
ATOM 741 N N . ASP A 1 95 ? 21.603 7.023 -16.028 1.00 84.69 95 ASP A N 1
ATOM 742 C CA . ASP A 1 95 ? 22.202 8.027 -15.143 1.00 84.69 95 ASP A CA 1
ATOM 743 C C . ASP A 1 95 ? 22.369 7.528 -13.699 1.00 84.69 95 ASP A C 1
ATOM 745 O O . ASP A 1 95 ? 22.601 8.313 -12.787 1.00 84.69 95 ASP A O 1
ATOM 749 N N . ALA A 1 96 ? 22.252 6.214 -13.465 1.00 81.81 96 ALA A N 1
ATOM 750 C CA . ALA A 1 96 ? 22.502 5.643 -12.145 1.00 81.81 96 ALA A CA 1
ATOM 751 C C . ALA A 1 96 ? 23.956 5.916 -11.688 1.00 81.81 96 ALA A C 1
ATOM 753 O O . ALA A 1 96 ? 24.874 5.827 -12.515 1.00 81.81 96 ALA A O 1
ATOM 754 N N . PRO A 1 97 ? 24.190 6.222 -10.397 1.00 83.31 97 PRO A N 1
ATOM 755 C CA . PRO A 1 97 ? 25.527 6.500 -9.882 1.00 83.31 97 PRO A CA 1
ATOM 756 C C . PRO A 1 97 ? 26.432 5.250 -9.925 1.00 83.31 97 PRO A C 1
ATOM 758 O O . PRO A 1 97 ? 25.930 4.115 -9.953 1.00 83.31 97 PRO A O 1
ATOM 761 N N . PRO A 1 98 ? 27.768 5.429 -9.924 1.00 80.12 98 PRO A N 1
ATOM 762 C CA . PRO A 1 98 ? 28.722 4.326 -9.803 1.00 80.12 98 PRO A CA 1
ATOM 763 C C . PRO A 1 98 ? 28.408 3.478 -8.560 1.00 80.12 98 PRO A C 1
ATOM 765 O O . PRO A 1 98 ? 28.187 4.019 -7.483 1.00 80.12 98 PRO A O 1
ATOM 768 N N . GLY A 1 99 ? 28.322 2.155 -8.721 1.00 78.94 99 GLY A N 1
ATOM 769 C CA . GLY A 1 99 ? 27.892 1.218 -7.671 1.00 78.94 99 GLY A CA 1
ATOM 770 C C . GLY A 1 99 ? 26.441 0.737 -7.803 1.00 78.94 99 GLY A C 1
ATOM 771 O O . GLY A 1 99 ? 26.162 -0.415 -7.492 1.00 78.94 99 GLY A O 1
ATOM 772 N N . LEU A 1 100 ? 25.534 1.555 -8.356 1.00 76.19 100 LEU A N 1
ATOM 773 C CA . LEU A 1 100 ? 24.154 1.140 -8.679 1.00 76.19 100 LEU A CA 1
ATOM 774 C C . LEU A 1 100 ? 23.973 0.770 -10.159 1.00 76.19 100 LEU A C 1
ATOM 776 O O . LEU A 1 100 ? 23.003 0.110 -10.523 1.00 76.19 100 LEU A O 1
ATOM 780 N N . LYS A 1 101 ? 24.907 1.183 -11.024 1.00 82.69 101 LYS A N 1
ATOM 781 C CA . LYS A 1 101 ? 24.905 0.909 -12.470 1.00 82.69 101 LYS A CA 1
ATOM 782 C C . LYS A 1 101 ? 25.398 -0.511 -12.795 1.00 82.69 101 LYS A C 1
ATOM 784 O O . LYS A 1 101 ? 26.453 -0.678 -13.397 1.00 82.69 101 LYS A O 1
ATOM 789 N N . VAL A 1 102 ? 24.641 -1.531 -12.390 1.00 75.81 102 VAL A N 1
ATOM 790 C CA . VAL A 1 102 ? 24.970 -2.956 -12.603 1.00 75.81 102 VAL A CA 1
ATOM 791 C C . VAL A 1 102 ? 23.758 -3.697 -13.186 1.00 75.81 102 VAL A C 1
ATOM 793 O O . VAL A 1 102 ? 22.628 -3.421 -12.800 1.00 75.81 102 VAL A O 1
ATOM 796 N N . GLY A 1 103 ? 23.961 -4.633 -14.119 1.00 78.06 103 GLY A N 1
ATOM 797 C CA . GLY A 1 103 ? 22.879 -5.386 -14.775 1.00 78.06 103 GLY A CA 1
ATOM 798 C C . GLY A 1 103 ? 22.508 -4.846 -16.161 1.00 78.06 103 GLY A C 1
ATOM 799 O O . GLY A 1 103 ? 23.384 -4.474 -16.941 1.00 78.06 103 GLY A O 1
ATOM 800 N N . LEU A 1 104 ? 21.212 -4.819 -16.501 1.00 77.88 104 LEU A N 1
ATOM 801 C CA . LEU A 1 104 ? 20.732 -4.368 -17.815 1.00 77.88 104 LEU A CA 1
ATOM 802 C C . LEU A 1 104 ? 20.621 -2.834 -17.842 1.00 77.88 104 LEU A C 1
ATOM 804 O O . LEU A 1 104 ? 19.579 -2.256 -17.523 1.00 77.88 104 LEU A O 1
ATOM 808 N N . ILE A 1 105 ? 21.713 -2.164 -18.210 1.00 82.00 105 ILE A N 1
ATOM 809 C CA . ILE A 1 105 ? 21.815 -0.697 -18.208 1.00 82.00 105 ILE A CA 1
ATOM 810 C C . ILE A 1 105 ? 21.053 -0.106 -19.402 1.00 82.00 105 ILE A C 1
ATOM 812 O O . ILE A 1 105 ? 21.362 -0.390 -20.557 1.00 82.00 105 ILE A O 1
ATOM 816 N N . ALA A 1 106 ? 20.072 0.752 -19.118 1.00 78.69 106 ALA A N 1
ATOM 817 C CA . ALA A 1 106 ? 19.237 1.457 -20.092 1.00 78.69 106 ALA A CA 1
ATOM 818 C C . ALA A 1 106 ? 18.595 0.540 -21.153 1.00 78.69 106 ALA A C 1
ATOM 820 O O . ALA A 1 106 ? 18.365 0.958 -22.292 1.00 78.69 106 ALA A O 1
ATOM 821 N N . ALA A 1 107 ? 18.317 -0.715 -20.788 1.00 76.75 107 ALA A N 1
ATOM 8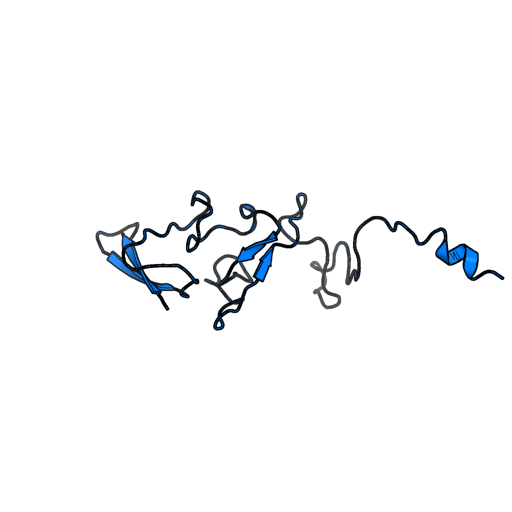22 C CA . ALA A 1 107 ? 17.735 -1.688 -21.697 1.00 76.75 107 ALA A CA 1
ATOM 823 C C . ALA A 1 107 ? 16.319 -1.259 -22.105 1.00 76.75 107 ALA A C 1
ATOM 825 O O . ALA A 1 107 ? 15.414 -1.188 -21.278 1.00 76.75 107 ALA A O 1
ATOM 826 N N . LYS A 1 108 ? 16.128 -0.986 -23.401 1.00 73.69 108 LYS A N 1
ATOM 827 C CA . LYS A 1 108 ? 14.816 -0.650 -23.985 1.00 73.69 108 LYS A CA 1
ATOM 828 C C . LYS A 1 108 ? 13.898 -1.871 -24.120 1.00 73.69 108 LYS A C 1
ATOM 830 O O . LYS A 1 108 ? 12.692 -1.720 -24.257 1.00 73.69 108 LYS A O 1
ATOM 835 N N . ARG A 1 109 ? 14.481 -3.073 -24.131 1.00 64.44 109 ARG A N 1
ATOM 836 C CA . ARG A 1 109 ? 13.796 -4.361 -24.260 1.00 64.44 109 ARG A CA 1
ATOM 837 C C . ARG A 1 109 ? 14.602 -5.426 -23.522 1.00 64.44 109 ARG A C 1
ATOM 839 O O . ARG A 1 109 ? 15.828 -5.426 -23.605 1.00 64.44 109 ARG A O 1
ATOM 846 N N . THR A 1 110 ? 13.918 -6.324 -22.825 1.00 66.62 110 THR A N 1
ATOM 847 C CA . THR A 1 110 ? 14.509 -7.463 -22.111 1.00 66.62 110 THR A CA 1
ATOM 848 C C . THR A 1 110 ? 13.980 -8.784 -22.691 1.00 66.62 110 THR A C 1
ATOM 850 O O . THR A 1 110 ? 12.946 -8.805 -23.362 1.00 66.62 110 THR A O 1
ATOM 853 N N . GLY A 1 111 ? 14.708 -9.889 -22.488 1.00 70.31 111 GLY A N 1
ATOM 854 C CA . GLY A 1 111 ? 14.329 -11.227 -22.972 1.00 70.31 111 GLY A CA 1
ATOM 855 C C . GLY A 1 111 ? 14.911 -11.632 -24.338 1.00 70.31 111 GLY A C 1
ATOM 856 O O . GLY A 1 111 ? 15.617 -10.870 -24.996 1.00 70.31 111 GLY A O 1
ATOM 857 N N . ARG A 1 112 ? 14.636 -12.878 -24.757 1.00 71.81 112 ARG A N 1
ATOM 858 C CA . ARG A 1 112 ? 15.159 -13.480 -25.999 1.00 71.81 112 ARG A CA 1
ATOM 859 C C . ARG A 1 112 ? 14.443 -12.910 -27.226 1.00 71.81 112 ARG A C 1
ATOM 861 O O . ARG A 1 112 ? 13.222 -13.002 -27.335 1.00 71.81 112 ARG A O 1
ATOM 868 N N . LEU A 1 113 ? 15.209 -12.382 -28.179 1.00 64.69 113 LEU A N 1
ATOM 869 C CA . LEU A 1 113 ? 14.692 -11.907 -29.462 1.00 64.69 113 LEU A CA 1
ATOM 870 C C . LEU A 1 113 ? 14.115 -13.088 -30.255 1.00 64.69 113 LEU A C 1
ATOM 872 O O . LEU A 1 113 ? 14.845 -13.981 -30.683 1.00 64.69 113 LEU A O 1
ATOM 876 N N . ARG A 1 114 ? 12.795 -13.098 -30.453 1.00 64.31 114 ARG A N 1
ATOM 877 C CA . ARG A 1 114 ? 12.121 -13.972 -31.422 1.00 64.31 114 ARG A CA 1
ATOM 878 C C . ARG A 1 114 ? 11.674 -13.115 -32.606 1.00 64.31 114 ARG A C 1
ATOM 880 O O . ARG A 1 114 ? 11.080 -12.061 -32.397 1.00 64.31 114 ARG A O 1
ATOM 887 N N . GLY A 1 115 ? 12.010 -13.546 -33.825 1.00 59.41 115 GLY A N 1
ATOM 888 C CA . GLY A 1 115 ? 11.595 -12.899 -35.080 1.00 59.41 115 GLY A CA 1
ATOM 889 C C . GLY A 1 115 ? 12.642 -12.040 -35.804 1.00 59.41 115 GLY A C 1
ATOM 890 O O . GLY A 1 115 ? 12.386 -11.624 -36.925 1.00 59.41 115 GLY A O 1
ATOM 891 N N . GLN A 1 116 ? 13.831 -11.796 -35.236 1.00 56.84 116 GLN A N 1
ATOM 892 C CA . GLN A 1 116 ? 14.867 -10.997 -35.921 1.00 56.84 116 GLN A CA 1
ATOM 893 C C . GLN A 1 116 ? 15.802 -11.800 -36.831 1.00 56.84 116 GLN A C 1
ATOM 895 O O . GLN A 1 116 ? 16.345 -11.219 -37.761 1.00 56.84 116 GLN A O 1
ATOM 900 N N . ALA A 1 117 ? 15.929 -13.118 -36.635 1.00 53.22 117 ALA A N 1
ATOM 901 C CA . ALA A 1 117 ? 16.731 -13.961 -37.527 1.00 53.22 117 ALA A CA 1
ATOM 902 C C . ALA A 1 117 ? 16.225 -13.927 -38.984 1.00 53.22 117 ALA A C 1
ATOM 904 O O . ALA A 1 117 ? 17.026 -14.009 -39.903 1.00 53.22 117 ALA A O 1
ATOM 905 N N . ALA A 1 118 ? 14.915 -13.741 -39.202 1.00 51.22 118 ALA A N 1
ATOM 906 C CA . ALA A 1 118 ? 14.338 -13.587 -40.540 1.00 51.22 118 ALA A CA 1
ATOM 907 C C . ALA A 1 118 ? 14.512 -12.163 -41.111 1.00 51.22 118 ALA A C 1
ATOM 909 O O . ALA A 1 118 ? 14.680 -11.994 -42.314 1.00 51.22 118 ALA A O 1
ATOM 910 N N . ALA A 1 119 ? 14.515 -11.132 -40.258 1.00 52.28 119 ALA A N 1
ATOM 911 C CA . ALA A 1 119 ? 14.590 -9.733 -40.688 1.00 52.28 119 ALA A CA 1
ATOM 912 C C . ALA A 1 119 ? 16.005 -9.295 -41.109 1.00 52.28 119 ALA A C 1
ATOM 914 O O . ALA A 1 119 ? 16.142 -8.393 -41.929 1.00 52.28 119 ALA A O 1
ATOM 915 N N . THR A 1 120 ? 17.057 -9.917 -40.567 1.00 55.38 120 THR A N 1
ATOM 916 C CA . THR A 1 120 ? 18.443 -9.647 -40.989 1.00 55.38 120 THR A CA 1
ATOM 917 C C . THR A 1 120 ? 18.792 -10.273 -42.338 1.00 55.38 120 THR A C 1
ATOM 919 O O . THR A 1 120 ? 19.663 -9.748 -43.018 1.00 55.38 120 THR A O 1
ATOM 922 N N . VAL A 1 121 ? 18.106 -11.350 -42.743 1.00 55.81 121 VAL A N 1
ATOM 923 C CA . VAL A 1 121 ? 18.328 -12.015 -44.042 1.00 55.81 121 VAL A CA 1
ATOM 924 C C . VAL A 1 121 ? 17.691 -11.217 -45.184 1.00 55.81 121 VAL A C 1
ATOM 926 O O . VAL A 1 121 ? 18.312 -11.046 -46.219 1.00 55.81 121 VAL A O 1
ATOM 929 N N . ALA A 1 122 ? 16.517 -10.616 -44.969 1.00 55.41 122 ALA A N 1
ATOM 930 C CA . ALA A 1 122 ? 15.807 -9.832 -45.989 1.00 55.41 122 ALA A CA 1
ATOM 931 C C . ALA A 1 122 ? 16.434 -8.459 -46.325 1.00 55.41 122 ALA A C 1
ATOM 933 O O . ALA A 1 122 ? 15.869 -7.704 -47.109 1.00 55.41 122 ALA A O 1
ATOM 934 N N . LYS A 1 123 ? 17.554 -8.090 -45.690 1.00 52.25 123 LYS A N 1
ATOM 935 C CA . LYS A 1 123 ? 18.240 -6.801 -45.890 1.00 52.25 123 LYS A CA 1
ATOM 936 C C . LYS A 1 123 ? 19.643 -6.963 -46.494 1.00 52.25 123 LYS A C 1
ATOM 938 O O . LYS A 1 123 ? 20.404 -6.000 -46.501 1.00 52.25 123 LYS A O 1
ATOM 943 N N . ALA A 1 124 ? 19.992 -8.183 -46.907 1.00 51.41 124 ALA A N 1
ATOM 944 C CA . ALA A 1 124 ? 21.293 -8.543 -47.464 1.00 51.41 124 ALA A CA 1
ATOM 945 C C . ALA A 1 124 ? 21.297 -8.670 -49.003 1.00 51.41 124 ALA A C 1
ATOM 947 O O . ALA A 1 124 ? 22.330 -9.048 -49.548 1.00 51.41 124 ALA A O 1
ATOM 948 N N . ASP A 1 125 ? 20.190 -8.318 -49.669 1.00 43.53 125 ASP A N 1
ATOM 949 C CA . ASP A 1 125 ? 20.057 -8.250 -51.132 1.00 43.53 125 ASP A CA 1
ATOM 950 C C . ASP A 1 125 ? 20.008 -6.793 -51.622 1.00 43.53 125 ASP A C 1
ATOM 952 O O . ASP A 1 125 ? 19.304 -5.974 -50.976 1.00 43.53 125 ASP A O 1
#

Organism: NCBI:txid205694

InterPro domains:
  IPR002171 Large ribosomal subunit protein uL2 [PTHR13691] (9-84)
  IPR008991 Translation protein SH3-like domain superfamily [SSF50104] (42-85)
  IPR014722 Large ribosomal subunit protein uL2, domain 2 [G3DSA:2.30.30.30] (33-97)
  IPR022669 Large ribosomal subunit protein uL2, C-terminal [PF03947] (41-88)
  IPR022669 Large ribosomal subunit protein uL2, C-terminal [SM01382] (39-124)